Protein AF-A0A447JPE8-F1 (afdb_monomer)

Sequence (75 aa):
MSKVKQADTDRLIDLVGGRDNIATVSHCITRLRFVLHQPANARPKEIEQLPMVKGCFTQRRAV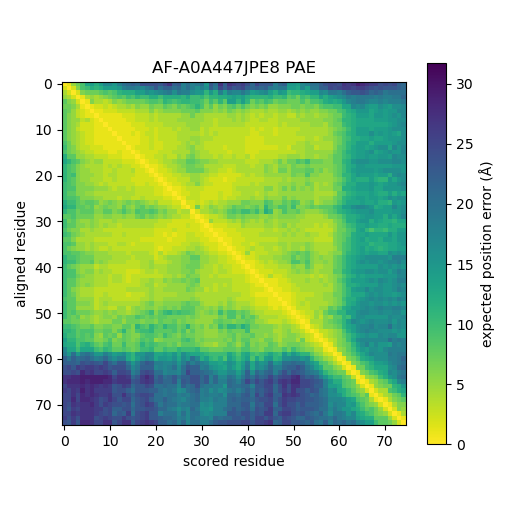SGGDWHRRWRLL

Nearest PDB structures (foldseek):
  3ipj-assembly2_B  TM=9.122E-01  e=6.064E-03  Clostridioides difficile 630
  1o2f-assembly1_B  TM=8.992E-01  e=2.345E-02  Escherichia coli

Organism: NCBI:txid1962639

pLDDT: mean 72.59, std 17.35, range [29.58, 89.12]

Foldseek 3Di:
DPPPDVVLVQVQQVLQVHPVQFPDWDDDPPDTDTDGPDNVSHDQVVNCPRPVDVHDDDDPDPDDDDDPPPPPPDD

Mean predicted aligned error: 9.57 Å

Solvent-accessible surface area (backbone atoms only — not comparable to full-atom values): 5071 Å² total; per-residue (Å²): 130,84,79,80,52,67,71,60,53,53,50,50,36,52,41,45,46,32,73,89,25,51,74,44,80,51,74,58,101,88,49,80,45,77,41,55,75,52,68,86,59,32,41,57,75,64,50,43,68,39,93,88,41,93,67,67,85,84,81,85,74,83,81,77,74,94,74,86,85,78,78,77,68,91,125

Secondary structure (DSSP, 8-state):
-----HHHHHHHHHHTT-GGGEEEEEE-SS-EEEEES-GGG--HHHHTTSTT-S----------S--SSS-----

InterPro domains:
  IPR001996 Phosphotransferase system, IIB component, type 1 [PS51098] (6-75)
  IPR018113 Phosphotransferase system EIIB, cysteine phosphorylation site [PF00367] (12-40)
  IPR018113 Phosphotransferase system EIIB, cysteine phosphorylation site [PS01035] (21-38)
  IPR036878 Glucose permease domain IIB [G3DSA:3.30.1360.60] (3-67)
  IPR036878 Glucose permease domain IIB [SSF55604] (11-60)
  IPR050558 Phosphotransferase System Sugar-Specific Components [PTHR30175] (4-60)

Radius of gyration: 13.39 Å; Cα contacts (8 Å, |Δi|>4): 57; chains: 1; bounding box: 38×20×30 Å

Structure (mmCIF, N/CA/C/O backbone):
data_AF-A0A447JPE8-F1
#
_entry.id   AF-A0A447JPE8-F1
#
loop_
_atom_site.group_PDB
_atom_site.id
_atom_site.type_symbol
_atom_site.label_atom_id
_atom_site.label_alt_id
_atom_site.lab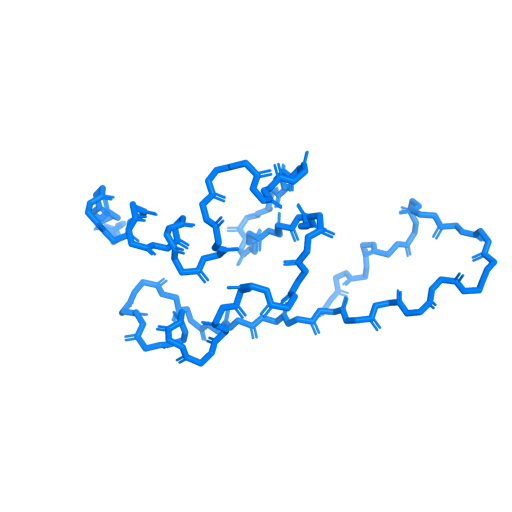el_comp_id
_atom_site.label_asym_id
_atom_site.label_entity_id
_atom_site.label_seq_id
_atom_site.pdbx_PDB_ins_code
_atom_site.Cartn_x
_atom_site.Cartn_y
_atom_site.Cartn_z
_atom_site.occupancy
_atom_site.B_iso_or_equiv
_atom_site.auth_seq_id
_atom_site.auth_comp_id
_atom_site.auth_asym_id
_atom_site.auth_atom_id
_atom_site.pdbx_PDB_model_num
ATOM 1 N N . MET A 1 1 ? -8.039 -1.264 19.857 1.00 41.16 1 MET A N 1
ATOM 2 C CA . MET A 1 1 ? -7.707 -1.566 18.448 1.00 41.16 1 MET A CA 1
ATOM 3 C C . MET A 1 1 ? -8.710 -0.87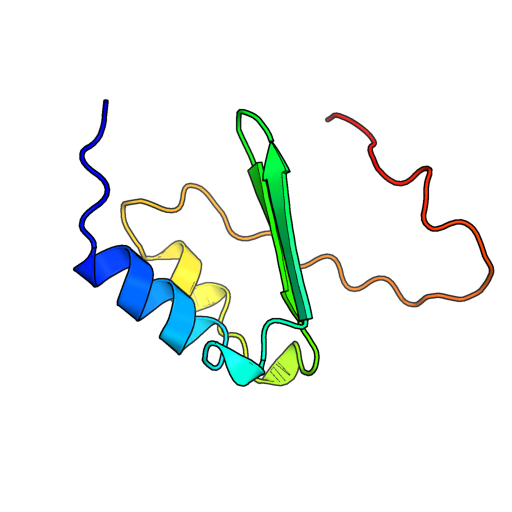8 17.540 1.00 41.16 1 MET A C 1
ATOM 5 O O . MET A 1 1 ? -9.897 -1.160 17.658 1.00 41.16 1 MET A O 1
ATOM 9 N N . SER A 1 2 ? -8.265 0.016 16.657 1.00 49.12 2 SER A N 1
ATOM 10 C CA . SER A 1 2 ? -9.119 0.527 15.581 1.00 49.12 2 SER A CA 1
ATOM 11 C C . SER A 1 2 ? -9.542 -0.653 14.709 1.00 49.12 2 SER A C 1
ATOM 13 O O . SER A 1 2 ? -8.693 -1.381 14.198 1.00 49.12 2 SER A O 1
ATOM 15 N N . LYS A 1 3 ? -10.847 -0.897 14.608 1.00 60.25 3 LYS A N 1
ATOM 16 C CA . LYS A 1 3 ? -11.410 -1.981 13.800 1.00 60.25 3 LYS A CA 1
ATOM 17 C C . LYS A 1 3 ? -11.133 -1.637 12.334 1.00 60.25 3 LYS A C 1
ATOM 19 O O . LYS A 1 3 ? -11.771 -0.736 11.796 1.00 60.25 3 LYS A O 1
ATOM 24 N N . VAL A 1 4 ? -10.150 -2.291 11.715 1.00 68.50 4 VAL A N 1
ATOM 25 C CA . VAL A 1 4 ? -9.923 -2.161 10.271 1.00 68.50 4 VAL A CA 1
ATOM 26 C C . VAL A 1 4 ? -11.160 -2.724 9.584 1.00 68.50 4 VAL A C 1
ATOM 28 O O . VAL A 1 4 ? -11.501 -3.893 9.774 1.00 68.50 4 VAL A O 1
ATOM 31 N N . LYS A 1 5 ? -11.887 -1.880 8.849 1.00 79.25 5 LYS A N 1
ATOM 32 C CA . LYS A 1 5 ? -13.035 -2.338 8.070 1.00 79.25 5 LYS A CA 1
ATOM 33 C C . LYS A 1 5 ? -12.500 -3.029 6.822 1.00 79.25 5 LYS A C 1
ATOM 35 O O . LYS A 1 5 ? -11.639 -2.488 6.133 1.00 79.25 5 LYS A O 1
ATOM 40 N N . GLN A 1 6 ? -13.038 -4.206 6.519 1.00 81.75 6 GLN A N 1
ATOM 41 C CA . GLN A 1 6 ? -12.654 -4.958 5.319 1.00 81.75 6 GLN A CA 1
ATOM 42 C C . GLN A 1 6 ? -12.866 -4.119 4.049 1.00 81.75 6 GLN A C 1
ATOM 44 O O . GLN A 1 6 ? -11.972 -4.047 3.218 1.00 81.7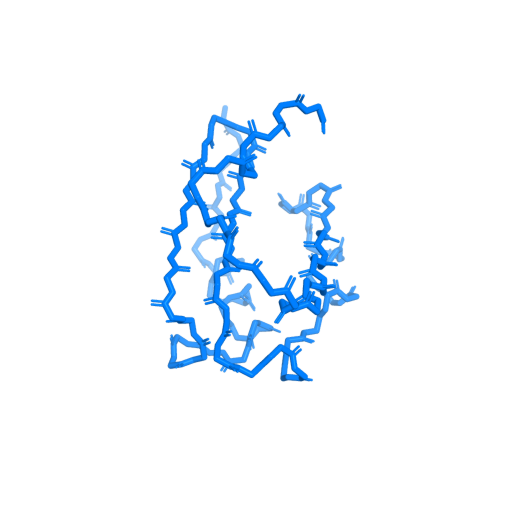5 6 GLN A O 1
ATOM 49 N N . ALA A 1 7 ? -13.953 -3.342 3.995 1.00 84.88 7 ALA A N 1
ATOM 50 C CA . ALA A 1 7 ? -14.236 -2.418 2.896 1.00 84.88 7 ALA A CA 1
ATOM 51 C C . ALA A 1 7 ? -13.130 -1.372 2.648 1.00 84.88 7 ALA A C 1
ATOM 53 O O . ALA A 1 7 ? -12.883 -1.000 1.505 1.00 84.88 7 ALA A O 1
ATOM 54 N N . ASP A 1 8 ? -12.451 -0.896 3.697 1.00 83.38 8 ASP A N 1
ATOM 55 C CA . ASP A 1 8 ? -11.347 0.058 3.534 1.00 83.38 8 ASP A CA 1
ATOM 56 C C . ASP A 1 8 ? -10.072 -0.651 3.038 1.00 83.38 8 ASP A C 1
ATOM 58 O O . ASP A 1 8 ? -9.265 -0.057 2.327 1.00 83.38 8 ASP A O 1
ATOM 62 N N . THR A 1 9 ? -9.919 -1.941 3.359 1.00 83.31 9 THR A N 1
ATOM 63 C CA . THR A 1 9 ? -8.833 -2.786 2.837 1.00 83.31 9 THR A CA 1
ATOM 64 C C . THR A 1 9 ? -9.041 -3.101 1.359 1.00 83.31 9 THR A C 1
ATOM 66 O O . THR A 1 9 ? -8.095 -2.987 0.586 1.00 83.31 9 THR A O 1
ATOM 69 N N . ASP A 1 10 ? -10.269 -3.431 0.951 1.00 87.62 10 ASP A N 1
ATOM 70 C CA . ASP A 1 10 ? -10.604 -3.670 -0.456 1.00 87.62 10 ASP A CA 1
ATOM 71 C C . ASP A 1 10 ? -10.372 -2.407 -1.294 1.00 87.62 10 ASP A C 1
ATOM 73 O O . ASP A 1 10 ? -9.660 -2.453 -2.294 1.00 87.62 10 ASP A O 1
ATOM 77 N N . ARG A 1 11 ? -10.827 -1.243 -0.808 1.00 87.75 11 ARG A N 1
ATOM 78 C CA . ARG A 1 11 ? -10.525 0.053 -1.437 1.00 87.75 11 ARG A CA 1
ATOM 79 C C . ARG A 1 11 ? -9.028 0.314 -1.541 1.00 87.75 11 ARG A C 1
ATOM 81 O O . ARG A 1 11 ? -8.565 0.796 -2.566 1.00 87.75 11 ARG A O 1
ATOM 88 N N . LEU A 1 12 ? -8.256 0.008 -0.498 1.00 85.62 12 LEU A N 1
ATOM 89 C CA . LEU A 1 12 ? -6.805 0.175 -0.536 1.00 85.62 12 LEU A CA 1
ATOM 90 C C . LEU A 1 12 ? -6.167 -0.710 -1.616 1.00 85.62 12 LEU A C 1
ATOM 92 O O . LEU A 1 12 ? -5.283 -0.244 -2.328 1.00 85.62 12 LEU A O 1
ATOM 96 N N . ILE A 1 13 ? -6.627 -1.952 -1.770 1.00 87.12 13 ILE A N 1
ATOM 97 C CA . ILE A 1 13 ? -6.161 -2.860 -2.825 1.00 87.12 13 ILE A CA 1
ATOM 98 C C . ILE A 1 13 ? -6.517 -2.309 -4.214 1.00 87.12 13 ILE A C 1
ATOM 100 O O . ILE A 1 13 ? -5.656 -2.297 -5.095 1.00 87.12 13 ILE A O 1
ATOM 104 N N . ASP A 1 14 ? -7.732 -1.795 -4.402 1.00 89.12 14 ASP A N 1
ATOM 105 C CA . ASP A 1 14 ? -8.160 -1.195 -5.671 1.00 89.12 14 ASP A CA 1
ATOM 106 C C . ASP A 1 14 ? -7.312 0.034 -6.031 1.00 89.12 14 ASP A C 1
ATOM 108 O O . ASP A 1 14 ? -6.804 0.146 -7.147 1.00 89.12 14 ASP A O 1
ATOM 112 N N . LEU A 1 15 ? -7.067 0.922 -5.062 1.00 87.19 15 LEU A N 1
ATOM 113 C CA . LEU A 1 15 ? -6.250 2.132 -5.234 1.00 87.19 15 LEU A CA 1
ATOM 114 C C . LEU A 1 15 ? -4.767 1.842 -5.499 1.00 87.19 15 LEU A C 1
ATOM 116 O O . LEU A 1 15 ? -4.058 2.677 -6.067 1.00 87.19 15 LEU A O 1
ATOM 120 N N . VAL A 1 16 ? -4.284 0.672 -5.085 1.00 85.81 16 VAL A N 1
ATOM 121 C CA . VAL A 1 16 ? -2.933 0.175 -5.379 1.00 85.81 16 VAL A CA 1
ATOM 122 C C . VAL A 1 16 ? -2.828 -0.369 -6.816 1.00 85.81 16 VAL A C 1
ATOM 124 O O . VAL A 1 16 ? -1.724 -0.600 -7.311 1.00 85.81 16 VAL A O 1
ATOM 127 N N . GLY A 1 17 ? -3.947 -0.489 -7.533 1.00 86.00 17 GLY A N 1
ATOM 128 C CA . GLY A 1 17 ? -4.016 -1.034 -8.890 1.00 86.00 17 GLY A CA 1
ATOM 129 C C . GLY A 1 17 ? -4.456 -2.497 -8.929 1.00 86.00 17 GLY A C 1
ATOM 130 O O . GLY A 1 17 ? -4.188 -3.180 -9.914 1.00 86.00 17 GLY A O 1
ATOM 131 N N . GLY A 1 18 ? -5.103 -2.980 -7.865 1.00 88.12 18 GLY A N 1
ATOM 132 C CA . GLY A 1 18 ? -5.612 -4.342 -7.749 1.00 88.12 18 GLY A CA 1
ATOM 133 C C . GLY A 1 18 ? -4.604 -5.330 -7.162 1.00 88.12 18 GLY A C 1
ATOM 134 O O . GLY A 1 18 ? -3.422 -5.032 -6.972 1.00 88.12 18 GLY A O 1
ATOM 135 N N . ARG A 1 19 ? -5.087 -6.544 -6.873 1.00 84.69 19 ARG A N 1
ATOM 136 C CA . ARG A 1 19 ? -4.269 -7.631 -6.302 1.00 84.69 19 ARG A CA 1
ATOM 137 C C . ARG A 1 19 ? -3.158 -8.067 -7.255 1.00 84.69 19 ARG A C 1
ATOM 139 O O . ARG A 1 19 ? -2.051 -8.322 -6.797 1.00 84.69 19 ARG A O 1
ATOM 146 N N . ASP A 1 20 ? -3.427 -8.056 -8.557 1.00 87.06 20 ASP A N 1
ATOM 147 C CA . ASP A 1 20 ? -2.471 -8.460 -9.594 1.00 87.06 20 ASP A CA 1
ATOM 148 C C . ASP A 1 20 ? -1.288 -7.490 -9.731 1.00 87.06 20 ASP A C 1
ATOM 150 O O . ASP A 1 20 ? -0.216 -7.867 -10.200 1.00 87.06 20 ASP A O 1
ATOM 154 N N . ASN A 1 21 ? -1.441 -6.237 -9.286 1.00 87.56 21 ASN A N 1
ATOM 155 C CA . ASN A 1 21 ? -0.345 -5.270 -9.297 1.00 87.56 21 ASN A CA 1
ATOM 156 C C . ASN A 1 21 ? 0.626 -5.462 -8.120 1.00 87.56 21 ASN A C 1
ATOM 158 O O . ASN A 1 21 ? 1.724 -4.903 -8.131 1.00 87.56 21 ASN A O 1
ATOM 162 N N . ILE A 1 22 ? 0.247 -6.233 -7.097 1.00 87.06 22 ILE A N 1
ATOM 163 C CA . ILE A 1 22 ? 1.047 -6.447 -5.893 1.00 87.06 22 ILE A CA 1
ATOM 164 C C . ILE A 1 22 ? 1.949 -7.666 -6.102 1.00 87.06 22 ILE A C 1
ATOM 166 O O . ILE A 1 22 ? 1.505 -8.805 -6.036 1.00 87.06 22 ILE A O 1
ATOM 170 N N . ALA A 1 23 ? 3.245 -7.424 -6.277 1.00 86.50 23 ALA A N 1
ATOM 171 C CA . ALA A 1 23 ? 4.244 -8.482 -6.384 1.00 86.50 23 ALA A CA 1
ATOM 172 C C . ALA A 1 23 ? 4.502 -9.156 -5.031 1.00 86.50 23 ALA A C 1
ATOM 174 O O . ALA A 1 23 ? 4.696 -10.366 -4.934 1.00 86.50 23 ALA A O 1
ATOM 175 N N . THR A 1 24 ? 4.592 -8.365 -3.960 1.00 82.44 24 THR A N 1
ATOM 176 C CA . THR A 1 24 ? 4.906 -8.886 -2.623 1.00 82.44 24 THR A CA 1
ATOM 177 C C . THR A 1 24 ? 4.449 -7.915 -1.546 1.00 82.44 24 THR A C 1
ATOM 179 O O . THR A 1 24 ? 4.542 -6.700 -1.711 1.00 82.44 24 THR A O 1
ATOM 182 N N . VAL A 1 25 ? 4.004 -8.439 -0.405 1.00 83.75 25 VAL A N 1
ATOM 183 C CA . VAL A 1 25 ? 3.636 -7.629 0.763 1.00 83.75 25 VAL A CA 1
ATOM 184 C C . VAL A 1 25 ? 4.541 -7.995 1.927 1.00 83.75 25 VAL A C 1
ATOM 186 O O . VAL A 1 25 ? 4.717 -9.164 2.254 1.00 83.75 25 VAL A O 1
ATOM 189 N N . SER A 1 26 ? 5.127 -6.990 2.567 1.00 82.38 26 SER A N 1
ATOM 190 C CA . SER A 1 26 ? 5.896 -7.146 3.800 1.00 82.38 26 SER A CA 1
ATOM 191 C C . SER A 1 26 ? 5.324 -6.220 4.859 1.00 82.38 26 SER A C 1
ATOM 193 O O . SER A 1 26 ? 5.150 -5.030 4.616 1.00 82.38 26 SER A O 1
ATOM 195 N N . HIS A 1 27 ? 5.041 -6.743 6.046 1.00 81.69 27 HIS A N 1
ATOM 196 C CA . HIS A 1 27 ? 4.522 -5.945 7.152 1.00 81.69 27 HIS A CA 1
ATOM 197 C C . HIS A 1 27 ? 5.506 -5.965 8.322 1.00 81.69 27 HIS A C 1
ATOM 199 O O . HIS A 1 27 ? 6.198 -6.951 8.562 1.00 81.69 27 HIS A O 1
ATOM 205 N N . CYS A 1 28 ? 5.579 -4.857 9.044 1.00 78.56 28 CYS A N 1
ATOM 206 C CA . CYS A 1 28 ? 6.174 -4.788 10.370 1.00 78.56 28 CYS A CA 1
ATOM 207 C C . CYS A 1 28 ? 5.169 -4.168 11.349 1.00 78.56 28 CYS A C 1
ATOM 209 O O . CYS A 1 28 ? 4.047 -3.843 10.969 1.00 78.56 28 CYS A O 1
ATOM 211 N N . ILE A 1 29 ? 5.574 -4.009 12.613 1.00 77.38 29 ILE A N 1
ATOM 212 C CA . ILE A 1 29 ? 4.695 -3.611 13.731 1.00 77.38 29 ILE A CA 1
ATOM 213 C C . ILE A 1 29 ? 3.934 -2.305 13.435 1.00 77.38 29 ILE A C 1
ATOM 215 O O . ILE A 1 29 ? 2.786 -2.151 13.838 1.00 77.38 29 ILE A O 1
ATOM 219 N N . THR A 1 30 ? 4.559 -1.373 12.707 1.00 80.25 30 THR A N 1
ATOM 220 C CA . THR A 1 30 ? 3.992 -0.043 12.427 1.00 80.25 30 THR A CA 1
ATOM 221 C C . THR A 1 30 ? 3.945 0.337 10.946 1.00 80.25 30 THR A C 1
ATOM 223 O O . THR A 1 30 ? 3.430 1.407 10.626 1.00 80.25 30 THR A O 1
ATOM 226 N N . ARG A 1 31 ? 4.476 -0.485 10.024 1.00 83.31 31 ARG A N 1
ATOM 227 C CA . ARG A 1 31 ? 4.515 -0.153 8.585 1.00 83.31 31 ARG A CA 1
ATOM 228 C C . ARG A 1 31 ? 4.109 -1.344 7.726 1.00 83.31 31 ARG A C 1
ATOM 230 O O . ARG A 1 31 ? 4.629 -2.444 7.884 1.00 83.31 31 ARG A O 1
ATOM 237 N N . LEU A 1 32 ? 3.244 -1.085 6.754 1.00 83.62 32 LEU A N 1
ATOM 238 C CA . LEU A 1 32 ? 2.891 -2.022 5.695 1.00 83.62 32 LEU A CA 1
ATOM 239 C C . LEU A 1 32 ? 3.619 -1.598 4.415 1.00 83.62 32 LEU A C 1
ATOM 241 O O . LEU A 1 32 ? 3.559 -0.433 4.023 1.00 83.62 32 LEU A O 1
ATOM 245 N N . ARG A 1 33 ? 4.369 -2.514 3.803 1.00 85.62 33 ARG A N 1
ATOM 246 C CA . ARG A 1 33 ? 5.174 -2.277 2.600 1.00 85.62 33 ARG A CA 1
ATOM 247 C C . ARG A 1 33 ? 4.631 -3.137 1.464 1.00 85.62 33 ARG A C 1
ATOM 249 O O . ARG A 1 33 ? 4.597 -4.360 1.582 1.00 85.62 33 ARG A O 1
ATOM 256 N N . PHE A 1 34 ? 4.263 -2.492 0.365 1.00 84.62 34 PHE A N 1
ATOM 257 C CA . PHE A 1 34 ? 3.848 -3.152 -0.868 1.00 84.62 34 PHE A CA 1
ATOM 258 C C . PHE A 1 34 ? 4.957 -3.029 -1.911 1.00 84.62 34 PHE A C 1
ATOM 260 O O . PHE A 1 34 ? 5.478 -1.938 -2.146 1.00 84.62 34 PHE A O 1
ATOM 267 N N . VAL A 1 35 ? 5.321 -4.148 -2.526 1.00 84.75 35 VAL A N 1
ATOM 268 C CA . VAL A 1 35 ? 6.140 -4.200 -3.736 1.00 84.75 35 VAL A CA 1
ATOM 269 C C . VAL A 1 35 ? 5.172 -4.335 -4.901 1.00 84.75 35 VAL A C 1
ATOM 271 O O . VAL A 1 35 ? 4.389 -5.281 -4.927 1.00 84.75 35 VAL A O 1
ATOM 274 N N . LEU A 1 36 ? 5.195 -3.377 -5.827 1.00 84.38 36 LEU A N 1
ATOM 275 C CA . LEU A 1 36 ? 4.266 -3.317 -6.957 1.00 84.38 36 LEU A CA 1
ATOM 276 C C . LEU A 1 36 ? 4.984 -3.610 -8.271 1.00 84.38 36 LEU A C 1
ATOM 278 O O . LEU A 1 36 ? 6.129 -3.190 -8.448 1.00 84.38 36 LEU A O 1
ATOM 282 N N . HIS A 1 37 ? 4.294 -4.270 -9.199 1.00 85.94 37 HIS A N 1
ATOM 283 C CA . HIS A 1 37 ? 4.772 -4.471 -10.566 1.00 85.94 37 HIS A CA 1
ATOM 284 C C . HIS A 1 37 ? 4.769 -3.153 -11.350 1.00 85.94 37 HIS A C 1
ATOM 286 O O . HIS A 1 37 ? 5.762 -2.800 -11.984 1.00 85.94 37 HIS A O 1
ATOM 292 N N . GLN A 1 38 ? 3.671 -2.397 -11.269 1.00 86.00 38 GLN A N 1
ATOM 293 C CA . GLN A 1 38 ? 3.483 -1.120 -11.951 1.00 86.00 38 GLN A CA 1
ATOM 294 C C . GLN A 1 38 ? 3.084 -0.030 -10.942 1.00 86.00 38 GLN A C 1
ATOM 296 O O . GLN A 1 38 ? 1.899 0.179 -10.669 1.00 86.00 38 GLN A O 1
ATOM 301 N N . PRO A 1 39 ? 4.054 0.725 -10.391 1.00 80.06 39 PRO A N 1
ATOM 302 C CA . PRO A 1 39 ? 3.764 1.781 -9.420 1.00 80.06 39 PRO A CA 1
ATOM 303 C C . PRO A 1 39 ? 3.013 2.977 -10.027 1.00 80.06 39 PRO A C 1
ATOM 305 O O . PRO A 1 39 ? 2.471 3.782 -9.282 1.00 80.06 39 PRO A O 1
ATOM 308 N N . ALA A 1 40 ? 2.963 3.097 -11.360 1.00 82.69 40 ALA A N 1
ATOM 309 C CA . ALA A 1 40 ? 2.207 4.141 -12.054 1.00 82.69 40 ALA A CA 1
ATOM 310 C C . ALA A 1 40 ? 0.684 3.998 -11.886 1.00 82.69 40 ALA A C 1
ATOM 312 O O . ALA A 1 40 ? -0.030 4.994 -11.957 1.00 82.69 40 ALA A O 1
ATOM 313 N N . ASN A 1 41 ? 0.199 2.777 -11.637 1.00 83.38 41 ASN A N 1
ATOM 314 C CA . ASN A 1 41 ? -1.229 2.504 -11.462 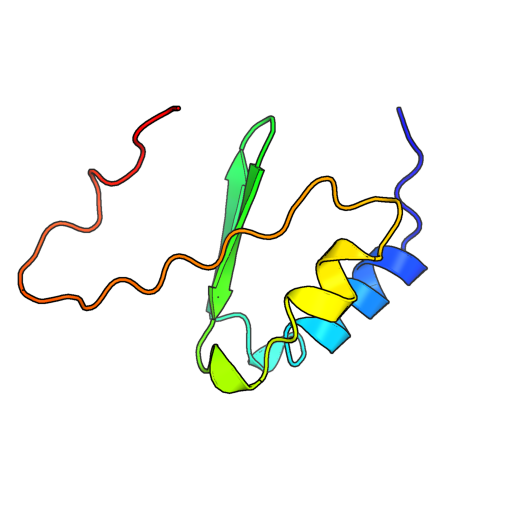1.00 83.38 41 ASN A CA 1
ATOM 315 C C . ASN A 1 41 ? -1.698 2.784 -10.029 1.00 83.38 41 ASN A C 1
ATOM 317 O O . ASN A 1 41 ? -2.896 2.920 -9.789 1.00 83.38 41 ASN A O 1
ATOM 321 N N . ALA A 1 42 ? -0.764 2.877 -9.079 1.00 83.62 42 ALA A N 1
ATOM 322 C CA . ALA A 1 42 ? -1.083 3.165 -7.693 1.00 83.62 42 ALA A CA 1
ATOM 323 C C . ALA A 1 42 ? -1.353 4.659 -7.492 1.00 83.62 42 ALA A C 1
ATOM 325 O O . ALA A 1 42 ? -0.634 5.519 -8.008 1.00 83.62 42 ALA A O 1
ATOM 326 N N . ARG A 1 43 ? -2.367 4.973 -6.683 1.00 85.62 43 ARG A N 1
ATOM 327 C CA . ARG A 1 43 ? -2.801 6.348 -6.407 1.00 85.62 43 ARG A CA 1
ATOM 328 C C . ARG A 1 43 ? -2.517 6.739 -4.953 1.00 85.62 43 ARG A C 1
ATOM 330 O O . ARG A 1 43 ? -3.425 6.728 -4.124 1.00 85.62 43 ARG A O 1
ATOM 337 N N . PRO A 1 44 ? -1.273 7.129 -4.611 1.00 81.19 44 PRO A N 1
ATOM 338 C CA . PRO A 1 44 ? -0.890 7.414 -3.225 1.00 81.19 44 PRO A CA 1
ATOM 339 C C . PRO A 1 44 ? -1.700 8.557 -2.601 1.00 81.19 44 PRO A C 1
ATOM 341 O O . PRO A 1 44 ? -2.030 8.490 -1.423 1.00 81.19 44 PRO A O 1
ATOM 344 N N . LYS A 1 45 ? -2.096 9.558 -3.399 1.00 82.69 45 LYS A N 1
ATOM 345 C CA . LYS A 1 45 ? -2.920 10.688 -2.938 1.00 82.69 45 LYS A CA 1
ATOM 346 C C . LYS A 1 45 ? -4.296 10.255 -2.427 1.00 82.69 45 LYS A C 1
ATOM 348 O O . LYS A 1 45 ? -4.783 10.816 -1.457 1.00 82.69 45 LYS A O 1
ATOM 353 N N . GLU A 1 46 ? -4.918 9.273 -3.078 1.00 84.31 46 GLU A N 1
ATOM 354 C CA . GLU A 1 46 ? -6.229 8.748 -2.673 1.00 84.31 46 GLU A CA 1
ATOM 355 C C . GLU A 1 46 ? -6.086 7.826 -1.452 1.00 84.31 46 GLU A C 1
ATOM 357 O O . GLU A 1 46 ? -6.910 7.854 -0.542 1.00 84.31 46 GLU A O 1
ATOM 362 N N . ILE A 1 47 ? -4.985 7.071 -1.381 1.00 83.94 47 ILE A N 1
ATOM 363 C CA . ILE A 1 47 ? -4.668 6.189 -0.250 1.00 83.94 47 ILE A CA 1
ATOM 364 C C . ILE A 1 47 ? -4.446 6.992 1.044 1.00 83.94 47 ILE A C 1
ATOM 366 O O . ILE A 1 47 ? -4.870 6.552 2.110 1.00 83.94 47 ILE A O 1
ATOM 370 N N . GLU A 1 48 ? -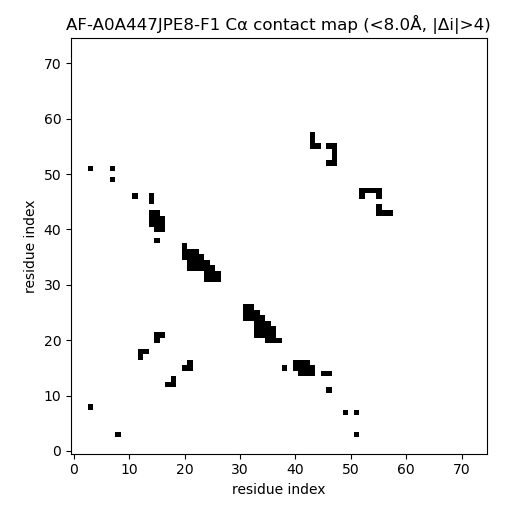3.825 8.172 0.973 1.00 83.06 48 GLU A N 1
ATOM 371 C CA . GLU A 1 48 ? -3.617 9.063 2.129 1.00 83.06 48 GLU A CA 1
ATOM 372 C C . GLU A 1 48 ? -4.905 9.677 2.685 1.00 83.06 48 GLU A C 1
ATOM 374 O O . GLU A 1 48 ? -4.933 10.085 3.844 1.00 83.06 48 GLU A O 1
ATOM 379 N N . GLN A 1 49 ? -5.980 9.724 1.896 1.00 83.31 49 GLN A N 1
ATOM 380 C CA . GLN A 1 49 ? -7.279 10.221 2.359 1.00 83.31 49 GLN A CA 1
ATOM 381 C C . GLN A 1 49 ? -8.054 9.184 3.179 1.00 83.31 49 GLN A C 1
ATOM 383 O O . GLN A 1 49 ? -9.061 9.520 3.807 1.00 83.31 49 GLN A O 1
ATOM 388 N N . LEU A 1 50 ? -7.609 7.923 3.195 1.00 80.94 50 LEU A N 1
ATOM 389 C CA . LEU A 1 50 ? -8.268 6.884 3.971 1.00 80.94 50 LEU A CA 1
ATOM 390 C C . LEU A 1 50 ? -8.016 7.097 5.473 1.00 80.94 50 LEU A C 1
ATOM 392 O O . LEU A 1 50 ? -6.864 7.158 5.899 1.00 80.94 50 LEU A O 1
ATOM 396 N N . PRO A 1 51 ? -9.061 7.084 6.323 1.00 76.12 51 PRO A N 1
ATOM 397 C CA . PRO A 1 51 ? -8.929 7.341 7.762 1.00 76.12 51 PRO A CA 1
ATOM 398 C C . PRO A 1 51 ? -8.085 6.289 8.503 1.00 76.12 51 PRO A C 1
ATOM 400 O O . PRO A 1 51 ? -7.667 6.510 9.639 1.00 76.12 51 PRO A O 1
ATOM 403 N N . MET A 1 52 ? -7.838 5.131 7.880 1.00 76.81 52 MET A N 1
ATOM 404 C CA . MET A 1 52 ? -6.980 4.072 8.419 1.00 76.81 52 MET A CA 1
ATOM 405 C C . MET A 1 52 ? -5.493 4.245 8.074 1.00 76.81 52 MET A C 1
ATOM 407 O O . MET A 1 52 ? -4.644 3.646 8.736 1.00 76.81 52 MET A O 1
ATOM 411 N N . VAL A 1 53 ? -5.161 5.035 7.049 1.00 79.69 53 VAL A N 1
ATOM 412 C CA . VAL A 1 53 ? -3.788 5.222 6.578 1.00 79.69 53 VAL A CA 1
ATOM 413 C C . VAL A 1 53 ? -3.237 6.508 7.175 1.00 79.69 53 VAL A C 1
ATOM 415 O O . VAL A 1 53 ? -3.724 7.596 6.909 1.00 79.69 53 VAL A O 1
ATOM 418 N N . LYS A 1 54 ? -2.182 6.392 7.986 1.00 71.69 54 LYS A N 1
ATOM 419 C CA . LYS A 1 54 ? -1.514 7.565 8.577 1.00 71.69 54 LYS A CA 1
ATOM 420 C C . LYS A 1 54 ? -0.535 8.268 7.625 1.00 71.69 54 LYS A C 1
ATOM 422 O O . LYS A 1 54 ? -0.063 9.351 7.945 1.00 71.69 54 LYS A O 1
ATOM 427 N N . GLY A 1 55 ? -0.205 7.648 6.493 1.00 72.75 55 GLY A N 1
ATOM 428 C CA . GLY A 1 55 ? 0.658 8.210 5.452 1.00 72.75 55 GLY A CA 1
ATOM 429 C C . GLY A 1 55 ? 1.087 7.152 4.434 1.00 72.75 55 GLY A C 1
ATOM 430 O O . GLY A 1 55 ? 1.274 5.986 4.797 1.00 72.75 55 GLY A O 1
ATOM 431 N N . CYS A 1 56 ? 1.243 7.543 3.165 1.00 77.94 56 CYS A N 1
ATOM 432 C CA . CYS A 1 56 ? 1.678 6.659 2.087 1.00 77.94 56 CYS A CA 1
ATOM 433 C C . CYS A 1 56 ? 3.086 7.052 1.620 1.00 77.94 56 CYS A C 1
ATOM 435 O O . CYS A 1 56 ? 3.317 8.139 1.106 1.00 77.94 56 CYS A O 1
ATOM 437 N N . PHE A 1 57 ? 4.056 6.149 1.765 1.00 71.25 57 PHE A N 1
ATOM 438 C CA . PHE A 1 57 ? 5.435 6.417 1.353 1.00 71.25 57 PHE A CA 1
ATOM 439 C C . PHE A 1 57 ? 5.779 5.625 0.095 1.00 71.25 57 PHE A C 1
ATOM 441 O O . PHE A 1 57 ? 5.947 4.407 0.147 1.00 71.25 57 PHE A O 1
ATOM 448 N N . THR A 1 58 ? 5.947 6.321 -1.031 1.00 69.25 58 THR A N 1
ATOM 449 C CA . THR A 1 58 ? 6.415 5.709 -2.283 1.00 69.25 58 THR A CA 1
ATOM 450 C C . THR A 1 58 ? 7.935 5.816 -2.371 1.00 69.25 58 THR A C 1
ATOM 452 O O . THR A 1 58 ? 8.480 6.880 -2.657 1.00 69.25 58 THR A O 1
ATOM 455 N N . GLN A 1 59 ? 8.654 4.714 -2.139 1.00 64.50 59 GLN A N 1
ATOM 456 C CA . GLN A 1 59 ? 10.102 4.683 -2.350 1.00 64.50 59 GLN A CA 1
ATOM 457 C C . GLN A 1 59 ? 10.417 4.291 -3.799 1.00 64.50 59 GLN A C 1
ATOM 459 O O . GLN A 1 59 ? 10.533 3.113 -4.127 1.00 64.50 59 GLN A O 1
ATOM 464 N N . ARG A 1 60 ? 10.611 5.283 -4.675 1.00 55.88 60 ARG A N 1
ATOM 465 C CA . ARG A 1 60 ? 11.125 5.061 -6.035 1.00 55.88 60 ARG A CA 1
ATOM 466 C C . ARG A 1 60 ? 12.627 4.776 -5.963 1.00 55.88 60 ARG A C 1
ATOM 468 O O . ARG A 1 60 ? 13.451 5.682 -6.050 1.00 55.88 60 ARG A O 1
ATOM 475 N N . ARG A 1 61 ? 13.007 3.518 -5.738 1.00 50.69 61 ARG A N 1
ATOM 476 C CA . ARG A 1 61 ? 14.415 3.107 -5.802 1.00 50.69 61 ARG A CA 1
ATOM 477 C C . ARG A 1 61 ? 14.779 2.883 -7.272 1.00 50.69 61 ARG A C 1
ATOM 479 O O . ARG A 1 61 ? 14.449 1.843 -7.826 1.00 50.69 61 ARG A O 1
ATOM 486 N N . ALA A 1 62 ? 15.454 3.847 -7.901 1.00 45.28 62 ALA A N 1
ATOM 487 C CA . ALA A 1 62 ? 16.263 3.548 -9.079 1.00 45.28 62 ALA A CA 1
ATOM 488 C C . ALA A 1 62 ? 17.358 2.578 -8.616 1.00 45.28 62 ALA A C 1
ATOM 490 O O . ALA A 1 62 ? 18.216 2.945 -7.811 1.00 45.28 62 ALA A O 1
ATOM 491 N N . VAL A 1 63 ? 17.253 1.308 -9.000 1.00 47.47 63 VAL A N 1
ATOM 492 C CA . VAL A 1 63 ? 18.246 0.297 -8.635 1.00 47.47 63 VAL A CA 1
AT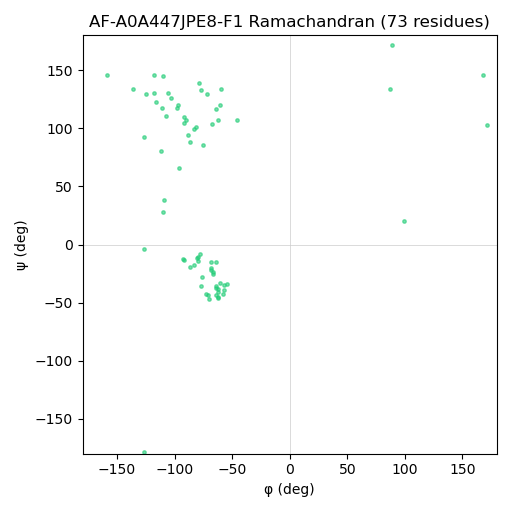OM 493 C C . VAL A 1 63 ? 19.364 0.307 -9.659 1.00 47.47 63 VAL A C 1
ATOM 495 O O . VAL A 1 63 ? 19.346 -0.422 -10.642 1.00 47.47 63 VAL A O 1
ATOM 498 N N . SER A 1 64 ? 20.357 1.148 -9.402 1.00 41.88 64 SER A N 1
ATOM 499 C CA . SER A 1 64 ? 21.722 0.902 -9.843 1.00 41.88 64 SER A CA 1
ATOM 500 C C . SER A 1 64 ? 22.450 0.152 -8.724 1.00 41.88 64 SER A C 1
ATOM 502 O O . SER A 1 64 ? 22.727 0.734 -7.676 1.00 41.88 64 SER A O 1
ATOM 504 N N . GLY A 1 65 ? 22.751 -1.129 -8.946 1.00 47.16 65 GLY A N 1
ATOM 505 C CA . GLY A 1 65 ? 23.738 -1.881 -8.162 1.00 47.16 65 GLY A CA 1
ATOM 506 C C . GLY A 1 65 ? 23.214 -2.543 -6.884 1.00 47.16 65 GLY A C 1
ATOM 507 O O . GLY A 1 65 ? 22.469 -1.954 -6.104 1.00 47.16 65 GLY A O 1
ATOM 508 N N . GLY A 1 66 ? 23.597 -3.809 -6.712 1.00 49.38 66 GLY A N 1
ATOM 509 C CA . GLY A 1 66 ? 23.073 -4.755 -5.732 1.00 49.38 66 GLY A CA 1
ATOM 510 C C . GLY A 1 66 ? 23.225 -4.328 -4.274 1.00 49.38 66 GLY A C 1
ATOM 511 O O . GLY A 1 66 ? 24.280 -3.875 -3.859 1.00 49.38 66 GLY A O 1
ATOM 512 N N . ASP A 1 67 ? 22.131 -4.480 -3.528 1.00 46.16 67 ASP A N 1
ATOM 513 C CA . ASP A 1 67 ? 22.035 -5.061 -2.180 1.00 46.16 67 ASP A CA 1
ATOM 514 C C . ASP A 1 67 ? 20.592 -4.786 -1.711 1.00 46.16 67 ASP A C 1
ATOM 516 O O . ASP A 1 67 ? 20.180 -3.646 -1.429 1.00 46.16 67 ASP A O 1
ATOM 520 N N . TRP A 1 68 ? 19.761 -5.827 -1.777 1.00 49.84 68 TRP A N 1
ATOM 521 C CA . TRP A 1 68 ? 18.327 -5.767 -1.478 1.00 49.84 68 TRP A CA 1
ATOM 522 C C . TRP A 1 68 ? 18.019 -6.091 -0.011 1.00 49.84 68 TRP A C 1
ATOM 524 O O . TRP A 1 68 ? 16.933 -5.765 0.465 1.00 49.84 68 TRP A O 1
ATOM 534 N N . HIS A 1 69 ? 18.981 -6.646 0.735 1.00 44.25 69 HIS A N 1
ATOM 535 C CA . HIS A 1 69 ? 18.762 -7.125 2.102 1.00 44.25 69 HIS A CA 1
ATOM 536 C C . HIS A 1 69 ? 19.076 -6.085 3.192 1.00 44.25 69 HIS A C 1
ATOM 538 O O . HIS A 1 69 ? 18.630 -6.246 4.326 1.00 44.25 69 HIS A O 1
ATOM 544 N N . ARG A 1 70 ? 19.747 -4.966 2.873 1.00 42.28 70 ARG A N 1
ATOM 545 C CA . ARG A 1 70 ? 20.111 -3.920 3.858 1.00 42.28 70 ARG A CA 1
ATOM 546 C C . ARG A 1 70 ? 19.360 -2.588 3.735 1.00 42.28 70 ARG A C 1
ATOM 548 O O . ARG A 1 70 ? 19.875 -1.546 4.137 1.00 42.28 70 ARG A O 1
ATOM 555 N N . ARG A 1 71 ? 18.122 -2.576 3.224 1.00 39.22 71 ARG A N 1
ATOM 556 C CA . ARG A 1 71 ? 17.235 -1.387 3.282 1.00 39.22 71 ARG A CA 1
ATOM 557 C C . ARG A 1 71 ? 16.056 -1.576 4.251 1.00 39.22 71 ARG A C 1
ATOM 559 O O . ARG A 1 71 ? 14.946 -1.095 4.043 1.00 39.22 71 ARG A O 1
ATOM 566 N N . TRP A 1 72 ? 16.328 -2.235 5.375 1.00 35.56 72 TRP A N 1
ATOM 567 C CA . TRP A 1 72 ? 15.596 -2.050 6.628 1.00 35.56 72 TRP A CA 1
ATOM 568 C C . TRP A 1 72 ? 16.361 -1.059 7.508 1.00 35.56 72 TRP A C 1
ATOM 570 O O . TRP A 1 72 ? 16.886 -1.414 8.556 1.00 35.56 72 TRP A O 1
ATOM 580 N N . ARG A 1 73 ? 16.452 0.206 7.079 1.00 29.58 73 ARG A N 1
ATOM 581 C CA . ARG A 1 73 ? 16.769 1.274 8.028 1.00 29.58 73 ARG A CA 1
ATOM 582 C C . ARG A 1 73 ? 15.456 1.656 8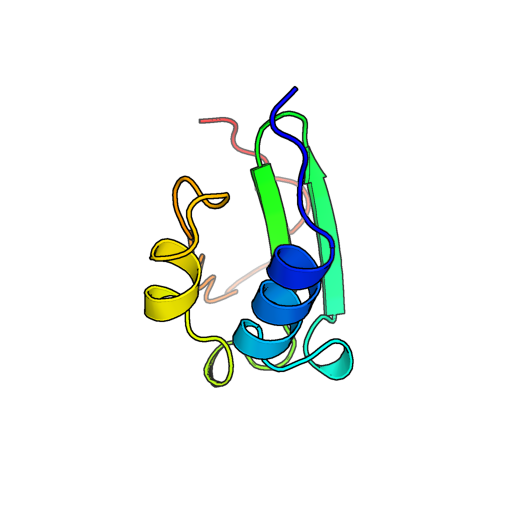.701 1.00 29.58 73 ARG A C 1
ATOM 584 O O . ARG A 1 73 ? 14.603 2.301 8.095 1.00 29.58 73 ARG A O 1
ATOM 591 N N . LEU A 1 74 ? 15.276 1.120 9.907 1.00 36.75 74 LEU A 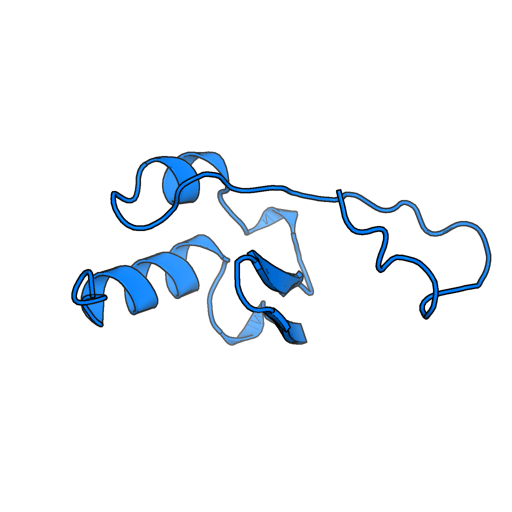N 1
ATOM 592 C CA . LEU A 1 74 ? 14.523 1.771 10.970 1.00 36.75 74 LEU A CA 1
ATOM 593 C C . LEU A 1 74 ? 14.989 3.227 11.019 1.00 36.75 74 LEU A C 1
ATOM 595 O O . LEU A 1 74 ? 16.159 3.478 11.298 1.00 36.75 74 LEU A O 1
ATOM 599 N N . LEU A 1 75 ? 14.124 4.119 10.553 1.00 34.84 75 LEU A N 1
ATOM 600 C CA . LEU A 1 75 ? 13.649 5.360 11.166 1.00 34.84 75 LEU A CA 1
ATOM 601 C C . LEU A 1 75 ? 12.554 5.898 10.229 1.00 34.84 75 LEU A C 1
ATOM 603 O O . LEU A 1 75 ? 12.738 5.832 8.988 1.00 34.84 75 LEU A O 1
#